Protein AF-A0A256YZD3-F1 (afdb_monomer_lite)

Foldseek 3Di:
DAEDEAELQFQDLQLQCVVVVDPDSVVSVVSSVVSLVVLLCCCVPPVVPYQYEYEYADDVVRADLVRLLVVLVSNVVSPNPHHYDYHQHDCDDPRVVGHTDDPVRVVVSVCSSVVND

pLDDT: mean 96.29, std 4.44, range [62.78, 98.75]

Secondary structure (DSSP, 8-state):
-EEEEE----SSHHHHHHHH----HHHHHHHHHHHHHHHHHHHHHHTTTEEEEEEEEE-TTT--HHHHHHHHHHHHTT-TTSEEEEEE--S-TT-TTSPPPPHHHHHHHHHHHTT--

Structure (mmCIF, N/CA/C/O backbone):
data_AF-A0A256YZD3-F1
#
_entry.id   AF-A0A256YZD3-F1
#
loop_
_atom_site.group_PDB
_atom_site.id
_atom_site.type_symbol
_atom_site.label_atom_id
_atom_site.label_alt_id
_atom_site.label_comp_id
_atom_site.label_asym_id
_atom_site.label_entity_id
_atom_site.label_seq_id
_atom_site.pdbx_PDB_ins_code
_atom_site.Cartn_x
_atom_site.Cartn_y
_atom_site.Cartn_z
_atom_site.occupancy
_atom_site.B_iso_or_equiv
_atom_site.auth_seq_id
_atom_site.auth_comp_id
_atom_site.auth_asym_id
_atom_site.auth_atom_id
_atom_site.pdbx_PDB_model_num
ATOM 1 N N . MET A 1 1 ? -2.513 -6.942 23.745 1.00 74.31 1 MET A N 1
ATOM 2 C CA . MET A 1 1 ? -2.751 -6.136 22.531 1.00 74.31 1 MET A CA 1
ATOM 3 C C . MET A 1 1 ? -2.510 -7.023 21.322 1.00 74.31 1 MET A C 1
ATOM 5 O O . MET A 1 1 ? -1.438 -7.611 21.232 1.00 74.31 1 MET A O 1
ATOM 9 N N . THR A 1 2 ? -3.510 -7.194 20.459 1.00 90.75 2 THR A N 1
ATOM 10 C CA . THR A 1 2 ? -3.397 -8.028 19.249 1.00 90.75 2 THR A CA 1
ATOM 11 C C . THR A 1 2 ? -2.837 -7.187 18.107 1.00 90.75 2 THR A C 1
ATOM 13 O O . THR A 1 2 ? -3.307 -6.074 17.884 1.00 90.75 2 THR A O 1
ATOM 16 N N . ASN A 1 3 ? -1.847 -7.713 17.385 1.00 94.00 3 ASN A N 1
ATOM 17 C CA . ASN A 1 3 ? -1.237 -7.037 16.240 1.00 94.00 3 ASN A CA 1
ATOM 18 C C . ASN A 1 3 ? -1.770 -7.642 14.940 1.00 94.00 3 ASN A C 1
ATOM 20 O O . ASN A 1 3 ? -1.711 -8.861 14.771 1.00 94.00 3 ASN A O 1
ATOM 24 N N . ILE A 1 4 ? -2.247 -6.805 14.021 1.00 95.25 4 ILE A N 1
ATOM 25 C CA . ILE A 1 4 ? -2.774 -7.242 12.722 1.00 95.25 4 ILE A CA 1
ATOM 26 C C . ILE A 1 4 ? -2.052 -6.490 11.603 1.00 95.25 4 ILE A C 1
ATOM 28 O O . ILE A 1 4 ? -1.825 -5.285 11.692 1.00 95.25 4 ILE A O 1
ATOM 32 N N . GLY A 1 5 ? -1.677 -7.215 10.548 1.00 95.38 5 GLY A N 1
ATOM 33 C CA . GLY A 1 5 ? -1.113 -6.652 9.324 1.00 95.38 5 GLY A CA 1
ATOM 34 C C . GLY A 1 5 ? -2.025 -6.928 8.134 1.00 95.38 5 GLY A C 1
ATOM 35 O O . GLY A 1 5 ? -2.394 -8.081 7.912 1.00 95.38 5 GLY A O 1
ATOM 36 N N . ILE A 1 6 ? -2.365 -5.897 7.362 1.00 96.81 6 ILE A N 1
ATOM 37 C CA . ILE A 1 6 ? -3.113 -6.035 6.104 1.00 96.81 6 ILE A CA 1
ATOM 38 C C . ILE A 1 6 ? -2.285 -5.445 4.967 1.00 96.81 6 ILE A C 1
ATOM 40 O O . ILE A 1 6 ? -1.742 -4.356 5.092 1.00 96.81 6 ILE A O 1
ATOM 44 N N . GLU A 1 7 ? -2.214 -6.136 3.832 1.00 96.88 7 GLU A N 1
ATOM 45 C CA . GLU A 1 7 ? -1.523 -5.644 2.637 1.00 96.88 7 GLU A CA 1
ATOM 46 C C . GLU A 1 7 ? -2.491 -5.610 1.439 1.00 96.88 7 GLU A C 1
ATOM 48 O O . GLU A 1 7 ? -2.629 -6.622 0.744 1.00 96.88 7 GLU A O 1
ATOM 53 N N . PRO A 1 8 ? -3.144 -4.461 1.157 1.00 96.94 8 PRO A N 1
ATOM 54 C CA . PRO A 1 8 ? -4.068 -4.290 0.026 1.00 96.94 8 PRO A CA 1
ATOM 55 C C . PRO A 1 8 ? -3.419 -4.420 -1.363 1.00 96.94 8 PRO A C 1
ATOM 57 O O . PRO A 1 8 ? -4.107 -4.400 -2.380 1.00 96.94 8 PRO A O 1
ATOM 60 N N . LYS A 1 9 ? -2.085 -4.549 -1.423 1.00 95.81 9 LYS A N 1
ATOM 61 C CA . LYS A 1 9 ? -1.225 -4.640 -2.621 1.00 95.81 9 LYS A CA 1
ATOM 62 C C . LYS A 1 9 ? -1.120 -3.367 -3.473 1.00 95.81 9 LYS A C 1
ATOM 64 O O . LYS A 1 9 ? -0.076 -3.164 -4.080 1.00 95.81 9 LYS A O 1
ATOM 69 N N . GLY A 1 10 ? -2.144 -2.517 -3.518 1.00 96.19 10 GLY A N 1
ATOM 70 C CA . GLY A 1 10 ? -2.138 -1.257 -4.270 1.00 96.19 10 GLY A CA 1
ATOM 71 C C . GLY A 1 10 ? -3.458 -0.495 -4.138 1.00 96.19 10 GLY A C 1
ATOM 72 O O . GLY A 1 10 ? -4.274 -0.813 -3.272 1.00 96.19 10 GLY A O 1
ATOM 73 N N . VAL A 1 11 ? -3.685 0.495 -5.005 1.00 97.88 11 VAL A N 1
ATOM 74 C CA . VAL A 1 11 ? -4.987 1.194 -5.111 1.00 97.88 11 VAL A CA 1
ATOM 75 C C . VAL A 1 11 ? -5.644 1.026 -6.474 1.00 97.88 11 VAL A C 1
ATOM 77 O O . VAL A 1 11 ? -6.835 1.294 -6.618 1.00 97.88 11 VAL A O 1
ATOM 80 N N . ARG A 1 12 ? -4.895 0.546 -7.469 1.00 98.06 12 ARG A N 1
ATOM 81 C CA . ARG A 1 12 ? -5.412 0.271 -8.806 1.00 98.06 12 ARG A CA 1
ATOM 82 C C . ARG A 1 12 ? -5.661 -1.221 -9.028 1.00 98.06 12 ARG A C 1
ATOM 84 O O . ARG A 1 12 ? -4.789 -2.033 -8.699 1.00 98.06 12 ARG A O 1
ATOM 91 N N . PRO A 1 13 ? -6.774 -1.603 -9.683 1.00 98.12 13 PRO A N 1
ATOM 92 C CA . PRO A 1 13 ? -7.009 -2.989 -10.074 1.00 98.12 13 PRO A CA 1
ATOM 93 C C . PRO A 1 13 ? -5.872 -3.564 -10.921 1.00 98.12 13 PRO A C 1
ATOM 95 O O . PRO A 1 13 ? -5.459 -4.695 -10.694 1.00 98.12 13 PRO A O 1
ATOM 98 N N . GLU A 1 14 ? -5.294 -2.788 -11.846 1.00 98.00 14 GLU A N 1
ATOM 99 C CA . GLU A 1 14 ? -4.211 -3.287 -12.706 1.00 98.00 14 GLU A CA 1
ATOM 100 C C . GLU A 1 14 ? -2.953 -3.646 -11.902 1.00 98.00 14 GLU A C 1
ATOM 102 O O . GLU A 1 14 ? -2.297 -4.651 -12.180 1.00 98.00 14 GLU A O 1
ATOM 107 N N . THR A 1 15 ? -2.629 -2.845 -10.887 1.00 98.06 15 THR A N 1
ATOM 108 C CA . THR A 1 15 ? -1.506 -3.082 -9.973 1.00 98.06 15 THR A CA 1
ATOM 109 C C . THR A 1 15 ? -1.757 -4.328 -9.133 1.00 98.06 15 THR A C 1
ATOM 111 O O . THR A 1 15 ? -0.915 -5.230 -9.088 1.00 98.06 15 THR A O 1
ATOM 114 N N . PHE A 1 16 ? -2.960 -4.445 -8.565 1.00 98.19 16 PHE A N 1
ATOM 115 C CA . PHE A 1 16 ? -3.387 -5.637 -7.835 1.00 98.19 16 PHE A CA 1
ATOM 116 C C . PHE A 1 16 ? -3.276 -6.900 -8.701 1.00 98.19 16 PHE A C 1
ATOM 118 O O . PHE A 1 16 ? -2.689 -7.896 -8.274 1.00 98.19 16 PHE A O 1
ATOM 125 N N . MET A 1 17 ? -3.765 -6.858 -9.944 1.00 97.94 17 MET A N 1
ATOM 126 C CA . MET A 1 17 ? -3.684 -7.966 -10.902 1.00 97.94 17 MET A CA 1
ATOM 127 C C . MET A 1 17 ? -2.234 -8.345 -11.225 1.00 97.94 17 MET A C 1
ATOM 129 O O . MET A 1 17 ? -1.895 -9.528 -11.226 1.00 97.94 17 MET A O 1
ATOM 133 N N . LYS A 1 18 ? -1.348 -7.367 -11.463 1.00 95.69 18 LYS A N 1
ATOM 134 C CA . LYS A 1 18 ? 0.074 -7.623 -11.768 1.00 95.69 18 LYS A CA 1
ATOM 135 C C . LYS A 1 18 ? 0.807 -8.338 -10.631 1.00 95.69 18 LYS A C 1
ATOM 137 O O . LYS A 1 18 ? 1.634 -9.216 -10.906 1.00 95.69 18 LYS A O 1
ATOM 142 N N . ILE A 1 19 ? 0.504 -7.966 -9.386 1.00 95.94 19 ILE A N 1
ATOM 143 C CA . ILE A 1 19 ? 1.131 -8.525 -8.181 1.00 95.94 19 ILE A CA 1
ATOM 144 C C . ILE A 1 19 ? 0.541 -9.901 -7.840 1.00 95.94 19 ILE A C 1
ATOM 146 O O . ILE A 1 19 ? 1.286 -10.829 -7.532 1.00 95.94 19 ILE A O 1
ATOM 150 N N . THR A 1 20 ? -0.784 -10.057 -7.911 1.00 95.56 20 THR A N 1
ATOM 151 C CA . THR A 1 20 ? -1.488 -11.288 -7.496 1.00 95.56 20 THR A CA 1
ATOM 152 C C . THR A 1 20 ? -1.638 -12.331 -8.603 1.00 95.56 20 THR A C 1
ATOM 154 O O . THR A 1 20 ? -1.972 -13.479 -8.323 1.00 95.56 20 THR A O 1
ATOM 157 N N . ALA A 1 21 ? -1.397 -11.943 -9.858 1.00 95.69 21 ALA A N 1
ATOM 158 C CA . ALA A 1 21 ? -1.671 -12.724 -11.063 1.00 95.69 21 ALA A CA 1
ATOM 159 C C . ALA A 1 21 ? -3.155 -13.096 -11.275 1.00 95.69 21 ALA A C 1
ATOM 161 O O . ALA A 1 21 ? -3.456 -13.963 -12.100 1.00 95.69 21 ALA A O 1
ATOM 162 N N . VAL A 1 22 ? -4.091 -12.427 -10.588 1.00 97.81 22 VAL A N 1
ATOM 163 C CA . VAL A 1 22 ? -5.528 -12.531 -10.882 1.00 97.81 22 VAL A CA 1
ATOM 164 C C . VAL A 1 22 ? -5.790 -11.924 -12.262 1.00 97.81 22 VAL A C 1
ATOM 166 O O . VAL A 1 22 ? -5.472 -10.763 -12.505 1.00 97.81 22 VAL A O 1
ATOM 169 N N . ARG A 1 23 ? -6.343 -12.722 -13.183 1.00 97.44 23 ARG A N 1
ATOM 170 C CA . ARG A 1 23 ? -6.583 -12.315 -14.582 1.00 97.44 23 ARG A CA 1
ATOM 171 C C . ARG A 1 23 ? -7.983 -11.761 -14.825 1.00 97.44 23 ARG A C 1
ATOM 173 O O . ARG A 1 23 ? -8.168 -10.974 -15.746 1.00 97.44 23 ARG A O 1
ATOM 180 N N . ASP A 1 24 ? -8.953 -12.168 -14.010 1.00 98.50 24 ASP A N 1
ATOM 181 C CA . ASP A 1 24 ? -10.311 -11.635 -14.069 1.00 98.50 24 ASP A CA 1
ATOM 182 C C . ASP A 1 24 ? -10.345 -10.258 -13.397 1.00 98.50 24 ASP A C 1
ATOM 184 O O . ASP A 1 24 ? -10.088 -10.129 -12.198 1.00 98.50 24 ASP A O 1
ATOM 188 N N . ARG A 1 25 ? -10.659 -9.225 -14.184 1.00 98.25 25 ARG A N 1
ATOM 189 C CA . ARG A 1 25 ? -10.702 -7.845 -13.703 1.00 98.25 25 ARG A CA 1
ATOM 190 C C . ARG A 1 25 ? -11.764 -7.635 -12.623 1.00 98.25 25 ARG A C 1
ATOM 192 O O . ARG A 1 25 ? -11.462 -7.003 -11.617 1.00 98.25 25 ARG A O 1
ATOM 199 N N . LYS A 1 26 ? -12.975 -8.169 -12.803 1.00 98.50 26 LYS A N 1
ATOM 200 C CA . LYS A 1 26 ? -14.071 -7.992 -11.837 1.00 98.50 26 LYS A CA 1
ATOM 201 C C . LYS A 1 26 ? -13.724 -8.658 -10.510 1.00 98.50 26 LYS A C 1
ATOM 203 O O . LYS A 1 26 ? -13.998 -8.116 -9.443 1.00 98.50 26 LYS A O 1
ATOM 208 N N . LEU A 1 27 ? -13.079 -9.823 -10.571 1.00 98.69 27 LEU A N 1
ATOM 209 C CA . LEU A 1 27 ? -12.594 -10.514 -9.382 1.00 98.69 27 LEU A CA 1
ATOM 210 C C . LEU A 1 27 ? -11.485 -9.722 -8.678 1.00 98.69 27 LEU A C 1
ATOM 212 O O . LEU A 1 27 ? -11.502 -9.609 -7.454 1.00 98.69 27 LEU A O 1
ATOM 216 N N . ALA A 1 28 ? -10.545 -9.155 -9.439 1.00 98.62 28 ALA A N 1
ATOM 217 C CA . ALA A 1 28 ? -9.479 -8.321 -8.894 1.00 98.62 28 ALA A CA 1
ATOM 218 C C . ALA A 1 28 ? -10.016 -7.045 -8.233 1.00 98.62 28 ALA A C 1
ATOM 220 O O . ALA A 1 28 ? -9.580 -6.713 -7.136 1.00 98.62 28 ALA A O 1
ATOM 221 N N . GLU A 1 29 ? -10.984 -6.369 -8.859 1.00 98.69 29 GLU A N 1
ATOM 222 C CA . GLU A 1 29 ? -11.679 -5.209 -8.290 1.00 98.69 29 GLU A CA 1
ATOM 223 C C . GLU A 1 29 ? -12.352 -5.579 -6.966 1.00 98.69 29 GLU A C 1
ATOM 225 O O . GLU A 1 29 ? -12.092 -4.936 -5.951 1.00 98.69 29 GLU A O 1
ATOM 230 N N . ARG A 1 30 ? -13.107 -6.687 -6.938 1.00 98.75 30 ARG A N 1
ATOM 231 C CA . ARG A 1 30 ? -13.763 -7.173 -5.716 1.00 98.75 30 ARG A CA 1
ATOM 232 C C . ARG A 1 30 ? -12.766 -7.484 -4.601 1.00 98.75 30 ARG A C 1
ATOM 234 O O . ARG A 1 30 ? -13.014 -7.152 -3.445 1.00 98.75 30 ARG A O 1
ATOM 241 N N . TYR A 1 31 ? -11.654 -8.150 -4.913 1.00 98.62 31 TYR A N 1
ATOM 242 C CA . TYR A 1 31 ? -10.633 -8.500 -3.918 1.00 98.62 31 TYR A CA 1
ATOM 243 C C . TYR A 1 31 ? -9.873 -7.283 -3.400 1.00 98.62 31 TYR A C 1
ATOM 245 O O . TYR A 1 31 ? -9.649 -7.181 -2.193 1.00 98.62 31 TYR A O 1
ATOM 253 N N . LEU A 1 32 ? -9.522 -6.350 -4.284 1.00 98.56 32 LEU A N 1
ATOM 254 C CA . LEU A 1 32 ? -8.899 -5.092 -3.901 1.00 98.56 32 LEU A CA 1
ATOM 255 C C . LEU A 1 32 ? -9.829 -4.286 -2.988 1.00 98.56 32 LEU A C 1
ATOM 257 O O . LEU A 1 32 ? -9.416 -3.877 -1.904 1.00 98.56 32 LEU A O 1
ATOM 261 N N . GLU A 1 33 ? -11.093 -4.119 -3.375 1.00 98.56 33 GLU A N 1
ATOM 262 C CA . GLU A 1 33 ? -12.101 -3.430 -2.567 1.00 98.56 33 GLU A CA 1
ATOM 263 C C . GLU A 1 33 ? -12.281 -4.105 -1.202 1.00 98.56 33 GLU A C 1
ATOM 265 O O . GLU A 1 33 ? -12.201 -3.444 -0.169 1.00 98.56 33 GLU A O 1
ATOM 270 N N . THR A 1 34 ? -12.417 -5.434 -1.178 1.00 98.44 34 THR A N 1
ATOM 271 C CA . THR A 1 34 ? -12.543 -6.205 0.069 1.00 98.44 34 THR A CA 1
ATOM 272 C C . THR A 1 34 ? -11.337 -5.995 0.986 1.00 98.44 34 THR A C 1
ATOM 274 O O . THR A 1 34 ? -11.506 -5.847 2.194 1.00 98.44 34 THR A O 1
ATOM 277 N N . SER A 1 35 ? -10.120 -5.946 0.435 1.00 98.12 35 SER A N 1
ATOM 278 C CA . SER A 1 35 ? -8.908 -5.728 1.233 1.00 98.12 35 SER A CA 1
ATOM 279 C C . SER A 1 35 ? -8.873 -4.344 1.892 1.00 98.12 35 SER A C 1
ATOM 281 O O . SER A 1 35 ? -8.496 -4.236 3.057 1.00 98.12 35 SER A O 1
ATOM 283 N N . TRP A 1 36 ? -9.338 -3.302 1.198 1.00 98.62 36 TRP A N 1
ATOM 284 C CA . TRP A 1 36 ? -9.461 -1.956 1.764 1.00 98.62 36 TRP A CA 1
ATOM 285 C C . TRP A 1 36 ? -10.618 -1.846 2.759 1.00 98.62 36 TRP A C 1
ATOM 287 O O . TRP A 1 36 ? -10.464 -1.227 3.810 1.00 98.62 36 TRP A O 1
ATOM 297 N N . ASN A 1 37 ? -11.743 -2.506 2.481 1.00 98.50 37 ASN A N 1
ATOM 298 C CA . ASN A 1 37 ? -12.870 -2.582 3.408 1.00 98.50 37 ASN A CA 1
ATOM 299 C C . ASN A 1 37 ? -12.482 -3.297 4.707 1.00 98.50 37 ASN A C 1
ATOM 301 O O . ASN A 1 37 ? -12.945 -2.901 5.769 1.00 98.50 37 ASN A O 1
ATOM 305 N N . ALA A 1 38 ? -11.590 -4.292 4.655 1.00 98.25 38 ALA A N 1
ATOM 306 C CA . ALA A 1 38 ? -11.058 -4.939 5.852 1.00 98.25 38 ALA A CA 1
ATOM 307 C C . ALA A 1 38 ? -10.222 -3.978 6.716 1.00 98.25 38 ALA A C 1
ATOM 309 O O . ALA A 1 38 ? -10.375 -3.985 7.935 1.00 98.25 38 ALA A O 1
ATOM 310 N N . VAL A 1 39 ? -9.386 -3.123 6.104 1.00 98.38 39 VAL A N 1
ATOM 311 C CA . VAL A 1 39 ? -8.655 -2.063 6.830 1.00 98.38 39 VAL A CA 1
ATOM 312 C C . VAL A 1 39 ? -9.646 -1.144 7.536 1.00 98.38 39 VAL A C 1
ATOM 314 O O . VAL A 1 39 ? -9.570 -0.988 8.752 1.00 98.38 39 VAL A O 1
ATOM 317 N N . LYS A 1 40 ? -10.617 -0.600 6.790 1.00 98.44 40 LYS A N 1
ATOM 318 C CA . LYS A 1 40 ? -11.625 0.310 7.342 1.00 98.44 40 LYS A CA 1
ATOM 319 C C . LYS A 1 40 ? -12.433 -0.341 8.466 1.00 98.44 40 LYS A C 1
ATOM 321 O O . LYS A 1 40 ? -12.593 0.245 9.527 1.00 98.44 40 LYS A O 1
ATOM 326 N N . TYR A 1 41 ? -12.894 -1.572 8.262 1.00 98.25 41 TYR A N 1
ATOM 327 C CA . TYR A 1 41 ? -13.679 -2.302 9.251 1.00 98.25 41 TYR A CA 1
ATOM 328 C C . TYR A 1 41 ? -12.917 -2.494 10.566 1.00 98.25 41 TYR A C 1
ATOM 330 O O . TYR A 1 41 ? -13.488 -2.312 11.641 1.00 98.25 41 TYR A O 1
ATOM 338 N N . LEU A 1 42 ? -11.628 -2.839 10.492 1.00 97.38 42 LEU A N 1
ATOM 339 C CA . LEU A 1 42 ? -10.797 -2.992 11.681 1.00 97.38 42 LEU A CA 1
ATOM 340 C C . LEU A 1 42 ? -10.586 -1.671 12.421 1.00 97.38 42 LEU A C 1
ATOM 342 O O . LEU A 1 42 ? -10.686 -1.662 13.645 1.00 97.38 42 LEU A O 1
ATOM 346 N N . VAL A 1 43 ? -10.337 -0.579 11.698 1.00 97.44 43 VAL A N 1
ATOM 347 C CA . VAL A 1 43 ? -10.228 0.764 12.286 1.00 97.44 43 VAL A CA 1
ATOM 348 C C . VAL A 1 43 ? -11.535 1.141 12.985 1.00 97.44 43 VAL A C 1
ATOM 350 O O . VAL A 1 43 ? -11.537 1.352 14.195 1.00 97.44 43 VAL A O 1
ATOM 353 N N . ASP A 1 44 ? -12.656 1.102 12.259 1.00 97.88 44 ASP A N 1
ATOM 354 C CA . ASP A 1 44 ? -13.968 1.543 12.748 1.00 97.88 44 ASP A CA 1
ATOM 355 C C . ASP A 1 44 ? -14.451 0.765 13.988 1.00 97.88 44 ASP A C 1
ATOM 357 O O . ASP A 1 44 ? -15.133 1.320 14.845 1.00 97.88 44 ASP A O 1
ATOM 361 N N . ASN A 1 45 ? -14.159 -0.540 14.068 1.00 97.81 45 ASN A N 1
ATOM 362 C CA . ASN A 1 45 ? -14.771 -1.430 15.067 1.00 97.81 45 ASN A CA 1
ATOM 363 C C . ASN A 1 45 ? -13.797 -1.897 16.157 1.00 97.81 45 ASN A C 1
ATOM 365 O O . ASN A 1 45 ? -14.226 -2.365 17.218 1.00 97.81 45 ASN A O 1
ATOM 369 N N . TYR A 1 46 ? -12.490 -1.824 15.896 1.00 96.25 46 TYR A N 1
ATOM 370 C CA . TYR A 1 46 ? -11.468 -2.416 16.757 1.00 96.25 46 TYR A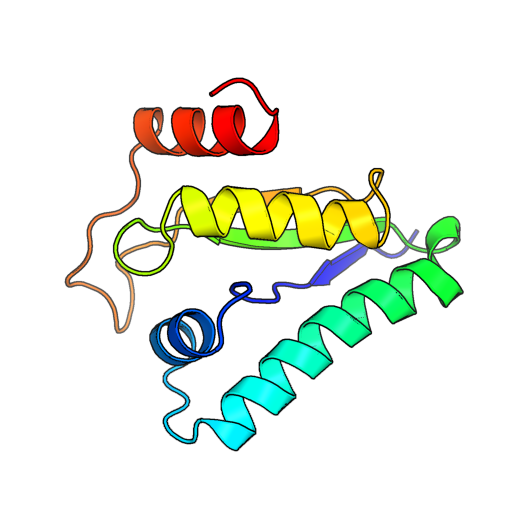 CA 1
ATOM 371 C C . TYR A 1 46 ? -10.236 -1.531 16.971 1.00 96.25 46 TYR A C 1
ATOM 373 O O . TYR A 1 46 ? -9.343 -1.991 17.679 1.00 96.25 46 TYR A O 1
ATOM 381 N N . GLY A 1 47 ? -10.173 -0.301 16.442 1.00 92.88 47 GLY A N 1
ATOM 382 C CA . GLY A 1 47 ? -8.983 0.564 16.503 1.00 92.88 47 GLY A CA 1
ATOM 383 C C . GLY A 1 47 ? -8.368 0.718 17.902 1.00 92.88 47 GLY A C 1
ATOM 384 O O . GLY A 1 47 ? -7.159 0.616 18.056 1.00 92.88 47 GLY A O 1
ATOM 385 N N . GLU A 1 48 ? -9.189 0.826 18.951 1.00 93.06 48 GLU A N 1
ATOM 386 C CA . GLU A 1 48 ? -8.711 0.927 20.345 1.00 93.06 48 GLU A CA 1
ATOM 387 C C . GLU A 1 48 ? -8.226 -0.407 20.948 1.00 93.06 48 GLU A C 1
ATOM 389 O O . GLU A 1 48 ? -7.585 -0.446 21.998 1.00 93.06 48 GLU A O 1
ATOM 394 N N . LYS A 1 49 ? -8.569 -1.535 20.317 1.00 94.94 49 LYS A N 1
ATOM 395 C CA . LYS A 1 49 ? -8.330 -2.897 20.826 1.00 94.94 49 LYS A CA 1
ATOM 396 C C . LYS A 1 49 ? -7.171 -3.597 20.121 1.00 94.94 49 LYS A C 1
ATOM 398 O O . LYS A 1 49 ? -6.657 -4.600 20.634 1.00 94.94 49 LYS A O 1
ATOM 403 N N . ILE A 1 50 ? -6.777 -3.108 18.948 1.00 94.69 50 ILE A N 1
ATOM 404 C CA . ILE A 1 50 ? -5.735 -3.709 18.119 1.00 94.69 50 ILE A CA 1
ATOM 405 C C . ILE A 1 50 ? -4.688 -2.680 17.725 1.00 94.69 50 ILE A C 1
ATOM 407 O O . ILE A 1 50 ? -4.955 -1.492 17.627 1.00 94.69 50 ILE A O 1
ATOM 411 N N . PHE A 1 51 ? -3.501 -3.175 17.411 1.00 94.56 51 PHE A N 1
ATOM 412 C CA . PHE A 1 51 ? -2.502 -2.401 16.697 1.00 94.56 51 PHE A CA 1
ATOM 413 C C . PHE A 1 51 ? -2.487 -2.853 15.233 1.00 94.56 51 PHE A C 1
ATOM 415 O O . PHE A 1 51 ? -2.112 -3.992 14.928 1.00 94.56 51 PHE A O 1
ATOM 422 N N . LEU A 1 52 ? -2.948 -1.979 14.336 1.00 96.38 52 LEU A N 1
ATOM 423 C CA . LEU A 1 52 ? -3.066 -2.248 12.904 1.00 96.38 52 LEU A CA 1
ATOM 424 C C . LEU A 1 52 ? -1.888 -1.643 12.136 1.00 96.38 52 LEU A C 1
ATOM 426 O O . LEU A 1 52 ? -1.563 -0.469 12.296 1.00 96.38 52 LEU A O 1
ATOM 430 N N . ARG A 1 53 ? -1.284 -2.440 11.248 1.00 96.69 53 ARG A N 1
ATOM 431 C CA . ARG A 1 53 ? -0.331 -1.960 10.240 1.00 96.69 53 ARG A CA 1
ATOM 432 C C . ARG A 1 53 ? -0.809 -2.284 8.839 1.00 96.69 53 ARG A C 1
ATOM 434 O O . ARG A 1 53 ? -1.258 -3.402 8.577 1.00 96.69 53 ARG A O 1
ATOM 441 N N . VAL A 1 54 ? -0.635 -1.336 7.929 1.00 98.44 54 VAL A N 1
ATOM 442 C CA . VAL A 1 54 ? -0.919 -1.529 6.507 1.00 98.44 54 VAL A CA 1
ATOM 443 C C . VAL A 1 54 ? 0.387 -1.651 5.731 1.00 98.44 54 VAL A C 1
ATOM 445 O O . VAL A 1 54 ? 1.308 -0.863 5.921 1.00 98.44 54 VAL A O 1
ATOM 448 N N . GLY A 1 55 ? 0.485 -2.668 4.880 1.00 98.06 55 GLY A N 1
ATOM 449 C CA . GLY A 1 55 ? 1.632 -2.922 4.014 1.00 98.06 55 GLY A CA 1
ATOM 450 C C . GLY A 1 55 ? 1.439 -2.359 2.605 1.00 98.06 55 GLY A C 1
ATOM 451 O O . GLY A 1 55 ? 0.366 -2.511 2.016 1.00 98.06 55 GLY A O 1
ATOM 452 N N . LEU A 1 56 ? 2.502 -1.782 2.040 1.00 98.19 56 LEU A N 1
ATOM 453 C CA . LEU A 1 56 ? 2.602 -1.404 0.627 1.00 98.19 56 LEU A CA 1
ATOM 454 C C . LEU A 1 56 ? 3.807 -2.111 -0.024 1.00 98.19 56 LEU A C 1
ATOM 456 O O . LEU A 1 56 ? 4.945 -1.730 0.256 1.00 98.19 56 LEU A O 1
ATOM 460 N N . PRO A 1 57 ? 3.595 -3.115 -0.898 1.00 97.31 57 PRO A N 1
ATOM 461 C CA . PRO A 1 57 ? 4.674 -3.824 -1.585 1.00 97.31 57 PRO A CA 1
ATOM 462 C C . PRO A 1 57 ? 5.199 -3.013 -2.779 1.00 97.31 57 PRO A C 1
ATOM 464 O O . PRO A 1 57 ? 4.782 -3.207 -3.922 1.00 97.31 57 PRO A O 1
ATOM 467 N N . TYR A 1 58 ? 6.119 -2.088 -2.529 1.00 98.25 58 TYR A N 1
ATOM 468 C CA . TYR A 1 58 ? 6.647 -1.202 -3.558 1.00 98.25 58 TYR A CA 1
ATOM 469 C C . TYR A 1 58 ? 7.722 -1.876 -4.420 1.00 98.25 58 TYR A C 1
ATOM 471 O O . TYR A 1 58 ? 8.711 -2.416 -3.925 1.00 98.25 58 TYR A O 1
ATOM 479 N N . ASN A 1 59 ? 7.554 -1.759 -5.735 1.00 97.75 59 ASN A N 1
ATOM 480 C CA . ASN A 1 59 ? 8.605 -1.877 -6.739 1.00 97.75 59 ASN A CA 1
ATOM 481 C C . ASN A 1 59 ? 8.169 -1.081 -7.971 1.00 97.75 59 ASN A C 1
ATOM 483 O O . ASN A 1 59 ? 7.011 -1.196 -8.381 1.00 97.75 59 ASN A O 1
ATOM 487 N N . LYS A 1 60 ? 9.084 -0.317 -8.581 1.00 97.00 60 LYS A N 1
ATOM 488 C CA . LYS A 1 60 ? 8.811 0.537 -9.752 1.00 97.00 60 LYS A CA 1
ATOM 489 C C . LYS A 1 60 ? 8.161 -0.193 -10.935 1.00 97.00 60 LYS A C 1
ATOM 491 O O . LYS A 1 60 ? 7.484 0.437 -11.740 1.00 97.00 60 LYS A O 1
ATOM 496 N N . VAL A 1 61 ? 8.345 -1.513 -11.052 1.00 96.31 61 VAL A N 1
ATOM 497 C CA . VAL A 1 61 ? 7.712 -2.337 -12.101 1.00 96.31 61 VAL A CA 1
ATOM 498 C C . VAL A 1 61 ? 6.196 -2.473 -11.895 1.00 96.31 61 VAL A C 1
ATOM 500 O O . VAL A 1 61 ? 5.441 -2.623 -12.861 1.00 96.31 61 VAL A O 1
ATOM 503 N N . PHE A 1 62 ? 5.732 -2.416 -10.645 1.00 96.31 62 PHE A N 1
ATOM 504 C CA . PHE A 1 62 ? 4.323 -2.587 -10.292 1.00 96.31 62 PHE A CA 1
ATOM 505 C C . PHE A 1 62 ? 3.636 -1.273 -9.932 1.00 96.31 62 PHE A C 1
ATOM 507 O O . PHE A 1 62 ? 2.512 -1.060 -10.377 1.00 96.31 62 PHE A O 1
ATOM 514 N N . ILE A 1 63 ? 4.297 -0.417 -9.147 1.00 98.12 63 ILE A N 1
ATOM 515 C CA . ILE A 1 63 ? 3.687 0.740 -8.481 1.00 98.12 63 ILE A CA 1
ATOM 516 C C . ILE A 1 63 ? 4.464 2.006 -8.845 1.00 98.12 63 ILE A C 1
ATOM 518 O O . ILE A 1 63 ? 5.673 2.087 -8.628 1.00 98.12 63 ILE A O 1
ATOM 522 N N . THR A 1 64 ? 3.769 3.003 -9.394 1.00 97.75 64 T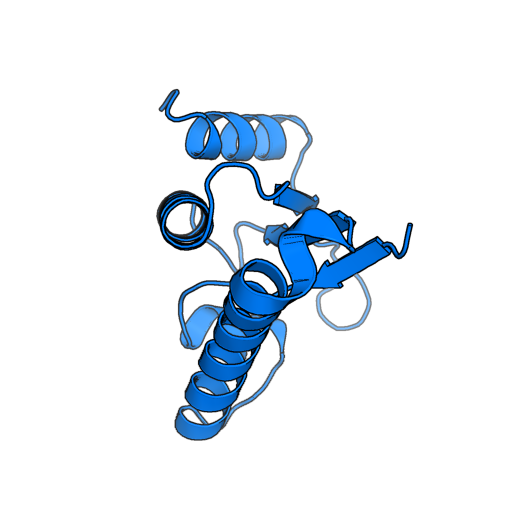HR A N 1
ATOM 523 C CA . THR A 1 64 ? 4.351 4.324 -9.674 1.00 97.75 64 THR A CA 1
ATOM 524 C C . THR A 1 64 ? 4.399 5.171 -8.403 1.00 97.75 64 THR A C 1
ATOM 526 O O . THR A 1 64 ? 3.632 4.942 -7.472 1.00 97.75 64 THR A O 1
ATOM 529 N N . LEU A 1 65 ? 5.249 6.202 -8.366 1.00 97.94 65 LEU A N 1
ATOM 530 C CA . LEU A 1 65 ? 5.253 7.153 -7.244 1.00 97.94 65 LEU A CA 1
ATOM 531 C C . LEU A 1 65 ? 3.919 7.913 -7.105 1.00 97.94 65 LEU A C 1
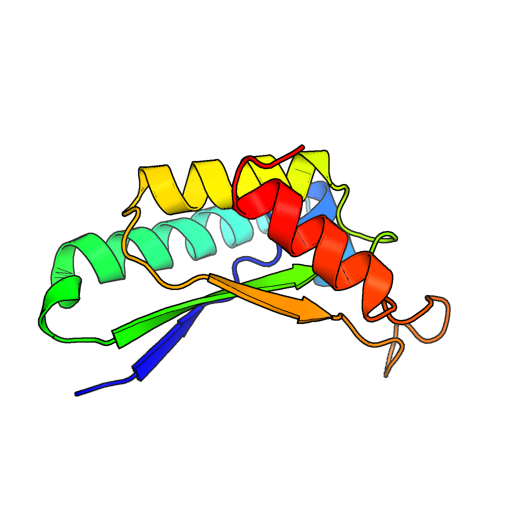ATOM 533 O O . LEU A 1 65 ? 3.516 8.236 -5.996 1.00 97.94 65 LEU A O 1
ATOM 537 N N . GLU A 1 66 ? 3.198 8.137 -8.206 1.00 97.75 66 GLU A N 1
ATOM 538 C CA . GLU A 1 66 ? 1.830 8.670 -8.165 1.00 97.75 66 GLU A CA 1
ATOM 539 C C . GLU A 1 66 ? 0.873 7.706 -7.444 1.00 97.75 66 GLU A C 1
ATOM 541 O O . GLU A 1 66 ? 0.076 8.122 -6.607 1.00 97.75 66 GLU A O 1
ATOM 546 N N . GLU A 1 67 ? 0.963 6.402 -7.725 1.00 98.38 67 GLU A N 1
ATOM 547 C CA . GLU A 1 67 ? 0.147 5.409 -7.025 1.00 98.38 67 GLU A CA 1
ATOM 548 C C . GLU A 1 67 ? 0.549 5.274 -5.548 1.00 98.38 67 GLU A C 1
ATOM 550 O O . GLU A 1 67 ? -0.322 5.072 -4.707 1.00 98.38 67 GLU A O 1
ATOM 555 N N . VAL A 1 68 ? 1.833 5.452 -5.212 1.00 98.44 68 VAL A N 1
ATOM 556 C CA . VAL A 1 68 ? 2.300 5.552 -3.817 1.00 98.44 68 VAL A CA 1
ATOM 557 C C . VAL A 1 68 ? 1.605 6.707 -3.091 1.00 98.44 68 VAL A C 1
ATOM 559 O O . VAL A 1 68 ? 1.082 6.490 -2.000 1.00 98.44 68 VAL A O 1
ATOM 562 N N . ALA A 1 69 ? 1.562 7.906 -3.686 1.00 98.19 69 ALA A N 1
ATOM 563 C CA . ALA A 1 69 ? 0.883 9.059 -3.089 1.00 98.19 69 ALA A CA 1
ATOM 564 C C . ALA A 1 69 ? -0.605 8.761 -2.846 1.00 98.19 69 ALA A C 1
ATOM 566 O O . ALA A 1 69 ? -1.084 8.877 -1.721 1.00 98.19 69 ALA A O 1
ATOM 567 N N . ARG A 1 70 ? -1.303 8.234 -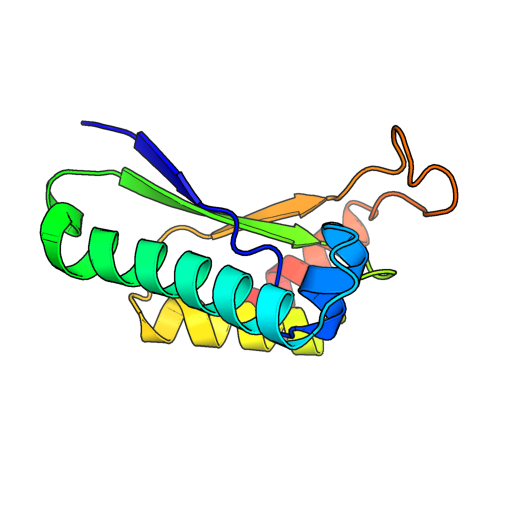3.863 1.00 98.31 70 ARG A N 1
ATOM 568 C CA . ARG A 1 70 ? -2.718 7.837 -3.752 1.00 98.31 70 ARG A CA 1
ATOM 569 C C . ARG A 1 70 ? -2.962 6.748 -2.712 1.00 98.31 70 ARG A C 1
ATOM 571 O O . ARG A 1 70 ? -4.025 6.712 -2.099 1.00 98.31 70 ARG A O 1
ATOM 578 N N . PHE A 1 71 ? -2.010 5.836 -2.521 1.00 98.56 71 PHE A N 1
ATOM 579 C CA . PHE A 1 71 ? -2.084 4.834 -1.461 1.00 98.56 71 PHE A CA 1
ATOM 580 C C . PHE A 1 71 ? -2.058 5.498 -0.084 1.00 98.56 71 PHE A C 1
ATOM 582 O O . PHE A 1 71 ? -2.897 5.175 0.757 1.00 98.56 71 PHE A O 1
ATOM 589 N N . GLY A 1 72 ? -1.126 6.434 0.126 1.00 98.00 72 GLY A N 1
ATOM 590 C CA . GLY A 1 72 ? -1.037 7.232 1.349 1.00 98.00 72 GLY A CA 1
ATOM 591 C C . GLY A 1 72 ? -2.310 8.036 1.606 1.00 98.00 72 GLY A C 1
ATOM 592 O O . GLY A 1 72 ? -2.894 7.914 2.676 1.00 98.00 72 GLY A O 1
ATOM 593 N N . GLU A 1 73 ? -2.796 8.770 0.603 1.00 98.06 73 GLU A N 1
ATOM 594 C CA . GLU A 1 73 ? -4.048 9.540 0.673 1.00 98.06 73 GLU A CA 1
ATOM 595 C C . GLU A 1 73 ? -5.250 8.652 1.017 1.00 98.06 73 GLU A C 1
ATOM 597 O O . GLU A 1 73 ? -6.042 8.979 1.900 1.00 98.06 73 GLU A O 1
ATOM 602 N N . LYS A 1 74 ? -5.377 7.492 0.359 1.00 98.44 74 LYS A N 1
ATOM 603 C CA . LYS A 1 74 ? -6.464 6.548 0.632 1.00 98.44 74 LYS A CA 1
ATOM 604 C C . LYS A 1 74 ? -6.397 6.014 2.061 1.00 98.44 74 LYS A C 1
ATOM 606 O O . LYS A 1 74 ? -7.436 5.936 2.710 1.00 98.44 74 LYS A O 1
ATOM 611 N N . LEU A 1 75 ? -5.213 5.656 2.557 1.00 98.38 75 LEU A N 1
ATOM 612 C CA . LEU A 1 75 ? -5.056 5.193 3.935 1.00 98.38 75 LEU A CA 1
ATOM 613 C C . LEU A 1 75 ? 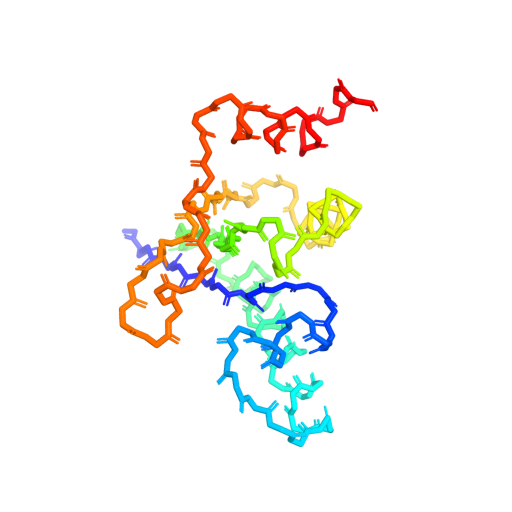-5.364 6.305 4.946 1.00 98.38 75 LEU A C 1
ATOM 615 O O . LEU A 1 75 ? -6.158 6.081 5.852 1.00 98.38 75 LEU A O 1
ATOM 619 N N . ALA A 1 76 ? -4.819 7.505 4.742 1.00 97.81 76 ALA A N 1
ATOM 620 C CA . ALA A 1 76 ? -5.074 8.659 5.600 1.00 97.81 76 ALA A CA 1
ATOM 621 C C . ALA A 1 76 ? -6.557 9.068 5.614 1.00 97.81 76 ALA A C 1
ATOM 623 O O . ALA A 1 76 ? -7.044 9.569 6.621 1.00 97.81 76 ALA A O 1
ATOM 624 N N . SER A 1 77 ? -7.296 8.817 4.523 1.00 98.19 77 SER A N 1
ATOM 625 C CA . SER A 1 77 ? -8.750 9.029 4.475 1.00 98.19 77 SER A CA 1
ATOM 626 C C . SER A 1 77 ? -9.556 8.038 5.327 1.00 98.19 77 SER A C 1
ATOM 628 O O . SER A 1 77 ? -10.715 8.310 5.631 1.00 98.19 77 SER A O 1
ATOM 630 N N . ILE A 1 78 ? -8.968 6.889 5.688 1.00 98.06 78 ILE A N 1
ATOM 631 C CA . ILE A 1 78 ? -9.547 5.947 6.654 1.00 98.06 78 ILE A CA 1
ATOM 632 C C . ILE A 1 78 ? -9.203 6.413 8.067 1.00 98.06 78 ILE A C 1
ATOM 634 O O . ILE A 1 78 ? -10.108 6.621 8.866 1.00 98.06 78 ILE A O 1
ATOM 638 N N . ASP A 1 79 ? -7.910 6.563 8.350 1.00 97.44 79 ASP A N 1
ATOM 639 C CA . ASP A 1 79 ? -7.385 7.070 9.616 1.00 97.44 79 ASP A CA 1
ATOM 640 C C . ASP A 1 79 ? -5.899 7.448 9.422 1.00 97.44 79 ASP A C 1
ATOM 642 O O . ASP A 1 79 ? -5.100 6.585 9.030 1.00 97.44 79 ASP A O 1
ATOM 646 N N . PRO A 1 80 ? -5.508 8.720 9.645 1.00 96.38 80 PRO A N 1
ATOM 647 C CA . PRO A 1 80 ? -4.129 9.176 9.476 1.00 96.38 80 PRO A CA 1
ATOM 648 C C . PRO A 1 80 ? -3.144 8.578 10.491 1.00 96.38 80 PRO A C 1
ATOM 650 O O . PRO A 1 80 ? -1.941 8.597 10.228 1.00 96.38 80 PRO A O 1
ATOM 653 N N . ASP A 1 81 ? -3.621 8.020 11.607 1.00 95.19 81 ASP A N 1
ATOM 654 C CA . ASP A 1 81 ? -2.776 7.437 12.652 1.00 95.19 81 ASP A CA 1
ATOM 655 C C . ASP A 1 81 ? -2.426 5.961 12.378 1.00 95.19 81 ASP A C 1
ATOM 657 O O . ASP A 1 81 ? -1.576 5.369 13.057 1.00 95.19 81 ASP A O 1
ATOM 661 N N . VAL A 1 82 ? -3.020 5.343 11.346 1.00 96.56 82 VAL A N 1
ATOM 662 C CA . VAL A 1 82 ? -2.692 3.965 10.956 1.00 96.56 82 VAL A CA 1
ATOM 663 C C . VAL A 1 82 ? -1.281 3.892 10.377 1.00 96.56 82 VAL A C 1
ATOM 665 O O . VAL A 1 82 ? -0.954 4.493 9.353 1.00 96.56 82 VAL A O 1
ATOM 668 N N . GLN A 1 83 ? -0.436 3.059 10.988 1.00 94.81 83 GLN A N 1
ATOM 669 C CA . GLN A 1 83 ? 0.947 2.913 10.553 1.00 94.81 83 GLN A CA 1
ATOM 670 C C . GLN A 1 83 ? 1.050 2.212 9.187 1.00 94.81 83 GLN A C 1
ATOM 672 O O . GLN A 1 83 ? 0.662 1.050 9.019 1.00 94.81 83 GLN A O 1
ATOM 677 N N . LEU A 1 84 ? 1.683 2.898 8.234 1.00 97.75 84 LEU A N 1
ATOM 678 C CA . LEU A 1 84 ? 2.069 2.363 6.930 1.00 97.75 84 LEU A CA 1
ATOM 679 C C . LEU A 1 84 ? 3.495 1.796 6.964 1.00 97.75 84 LEU A C 1
ATOM 681 O O . LEU A 1 84 ? 4.444 2.467 7.365 1.00 97.75 84 LEU A O 1
ATOM 685 N N . CYS A 1 85 ? 3.661 0.566 6.484 1.00 97.38 85 CYS A N 1
ATOM 686 C CA . CYS A 1 85 ? 4.954 -0.064 6.246 1.00 97.38 85 CYS A CA 1
ATOM 687 C C . CYS A 1 85 ? 5.142 -0.305 4.746 1.00 97.38 85 CYS A C 1
ATOM 689 O O . CYS A 1 85 ? 4.417 -1.087 4.129 1.00 97.38 85 CYS A O 1
ATOM 691 N N . VAL A 1 86 ? 6.130 0.360 4.150 1.00 97.62 86 VAL A N 1
ATOM 692 C CA . VAL A 1 86 ? 6.501 0.114 2.754 1.00 97.62 86 VAL A CA 1
ATOM 693 C C . VAL A 1 86 ? 7.522 -1.016 2.706 1.00 97.62 86 VAL A C 1
ATOM 695 O O . VAL A 1 86 ? 8.578 -0.932 3.331 1.00 97.62 86 VAL A O 1
ATOM 698 N N . LEU A 1 87 ? 7.207 -2.059 1.945 1.00 96.75 87 LEU A N 1
ATOM 699 C CA . LEU A 1 87 ? 8.046 -3.234 1.747 1.00 96.75 87 LEU A CA 1
ATOM 700 C C . LEU A 1 87 ? 8.690 -3.159 0.363 1.00 96.75 87 LEU A C 1
ATOM 702 O O . LEU A 1 87 ? 8.003 -2.963 -0.637 1.00 96.75 87 LEU A O 1
ATOM 706 N N . ASP A 1 88 ? 10.005 -3.319 0.293 1.00 95.38 88 ASP A N 1
ATOM 707 C CA . ASP A 1 88 ? 10.770 -3.310 -0.948 1.00 95.38 88 ASP A CA 1
ATOM 708 C C . ASP A 1 88 ? 10.637 -4.655 -1.670 1.00 95.38 88 ASP A C 1
ATOM 710 O O . ASP A 1 88 ? 11.380 -5.592 -1.409 1.00 95.38 88 ASP A O 1
ATOM 714 N N . TYR A 1 89 ? 9.669 -4.781 -2.579 1.00 96.19 89 TYR A N 1
ATOM 715 C CA . TYR A 1 89 ? 9.308 -6.067 -3.179 1.00 96.19 89 TYR A CA 1
ATOM 716 C C . TYR A 1 89 ? 10.493 -6.713 -3.920 1.00 96.19 89 TYR A C 1
ATOM 718 O O . TYR A 1 89 ? 11.077 -6.137 -4.846 1.00 96.19 89 TYR A O 1
ATOM 726 N N . PHE A 1 90 ? 10.823 -7.939 -3.505 1.00 94.62 90 PHE A N 1
ATOM 727 C CA . PHE A 1 90 ? 12.038 -8.651 -3.894 1.00 94.62 90 PHE A CA 1
ATOM 728 C C . PHE A 1 90 ? 11.881 -9.387 -5.232 1.00 94.62 90 PHE A C 1
ATOM 730 O O . PHE A 1 90 ? 10.809 -9.924 -5.520 1.00 94.62 90 PHE A O 1
ATOM 737 N N . PRO A 1 91 ? 12.974 -9.533 -6.002 1.00 94.12 91 PRO A N 1
ATOM 738 C CA . PRO A 1 91 ? 12.986 -10.322 -7.224 1.00 94.12 91 PRO A CA 1
ATOM 739 C C . PRO A 1 91 ? 13.137 -11.825 -6.945 1.00 94.12 91 PRO A C 1
ATOM 741 O O . PRO A 1 91 ? 14.122 -12.465 -7.313 1.00 94.12 91 PRO A O 1
ATOM 744 N N . THR A 1 92 ? 12.176 -12.405 -6.227 1.00 93.62 92 THR A N 1
ATOM 745 C CA . THR A 1 92 ? 12.191 -13.816 -5.813 1.00 93.62 92 THR A CA 1
ATOM 746 C C . THR A 1 92 ? 11.068 -14.616 -6.480 1.00 93.62 92 THR A C 1
ATOM 748 O O . THR A 1 92 ? 10.172 -14.081 -7.137 1.00 93.62 92 THR A O 1
ATOM 751 N N . PHE A 1 93 ? 11.127 -15.946 -6.345 1.00 91.06 93 PHE A N 1
ATOM 752 C CA . PHE A 1 93 ? 10.126 -16.885 -6.868 1.00 91.06 93 PHE A CA 1
ATOM 753 C C . PHE A 1 93 ? 9.799 -16.675 -8.357 1.00 91.06 93 PHE A C 1
ATOM 755 O O . PHE A 1 93 ? 10.613 -17.035 -9.205 1.00 91.06 93 PHE A O 1
ATOM 762 N N . ARG A 1 94 ? 8.610 -16.130 -8.661 1.00 89.62 94 ARG A N 1
ATOM 763 C CA . ARG A 1 94 ? 8.049 -15.952 -10.012 1.00 89.62 94 ARG A CA 1
ATOM 764 C C . ARG A 1 94 ? 8.399 -14.606 -10.660 1.00 89.62 94 ARG A C 1
ATOM 766 O O . ARG A 1 94 ? 8.004 -14.385 -11.798 1.00 89.62 94 ARG A O 1
ATOM 773 N N . ARG A 1 95 ? 9.092 -13.710 -9.951 1.00 90.69 95 ARG A N 1
ATOM 774 C CA . ARG A 1 95 ? 9.440 -12.356 -10.414 1.00 90.69 95 ARG A CA 1
ATOM 775 C C . ARG A 1 95 ? 10.945 -12.114 -10.344 1.00 90.69 95 ARG A C 1
ATOM 777 O O . ARG A 1 95 ? 11.401 -11.155 -9.745 1.00 90.69 95 ARG A O 1
ATOM 784 N N . ARG A 1 96 ? 11.738 -13.027 -10.907 1.00 95.06 96 ARG A N 1
ATOM 785 C CA . ARG A 1 96 ? 13.213 -12.911 -10.940 1.00 95.06 96 ARG A CA 1
ATOM 786 C C . ARG A 1 96 ? 13.718 -11.918 -11.996 1.00 95.06 96 ARG A C 1
ATOM 788 O O . ARG A 1 96 ? 14.911 -11.669 -12.070 1.00 95.06 96 ARG A O 1
ATOM 795 N N . ASP A 1 97 ? 12.810 -11.405 -12.819 1.00 95.31 97 ASP A N 1
ATOM 796 C CA . ASP A 1 97 ? 13.033 -10.492 -13.940 1.00 95.31 97 ASP A CA 1
ATOM 797 C C . ASP A 1 97 ? 13.058 -9.007 -13.541 1.00 95.31 97 ASP A C 1
ATOM 799 O O . ASP A 1 97 ? 13.361 -8.157 -14.374 1.00 95.31 97 ASP A O 1
ATOM 803 N N . ILE A 1 98 ? 12.740 -8.683 -12.285 1.00 95.69 98 ILE A N 1
ATOM 804 C CA . ILE A 1 98 ? 12.724 -7.305 -11.776 1.00 95.69 98 ILE A CA 1
ATOM 805 C C . ILE A 1 98 ? 13.960 -7.017 -10.919 1.00 95.69 98 ILE A C 1
ATOM 807 O O . ILE A 1 98 ? 14.657 -7.918 -10.464 1.00 95.69 98 ILE A O 1
ATOM 811 N N . GLU A 1 99 ? 14.212 -5.742 -10.648 1.00 96.62 99 GLU A N 1
ATOM 812 C CA . GLU A 1 99 ? 15.258 -5.313 -9.717 1.00 96.62 99 GLU A CA 1
ATOM 813 C C . GLU A 1 99 ? 14.649 -4.992 -8.355 1.00 96.62 99 GLU A C 1
ATOM 815 O O . GLU A 1 99 ? 13.575 -4.393 -8.282 1.00 96.62 99 GLU A O 1
ATOM 820 N N . ARG A 1 100 ? 15.344 -5.338 -7.265 1.00 96.69 100 ARG A N 1
ATOM 821 C CA . ARG A 1 100 ? 14.955 -4.886 -5.922 1.00 96.69 100 ARG A CA 1
ATOM 822 C C . ARG A 1 100 ? 15.109 -3.358 -5.830 1.00 96.69 100 ARG A C 1
ATOM 824 O O . ARG A 1 100 ? 16.147 -2.850 -6.261 1.00 96.69 100 ARG A O 1
ATOM 831 N N . PRO A 1 101 ? 14.151 -2.624 -5.233 1.00 97.94 101 PRO A N 1
ATOM 832 C CA . PRO A 1 101 ? 14.319 -1.199 -4.972 1.00 97.94 101 PRO A CA 1
ATOM 833 C C . PRO A 1 101 ? 15.580 -0.922 -4.1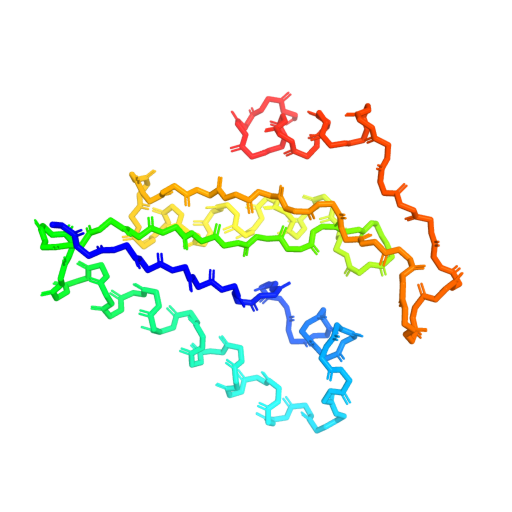50 1.00 97.94 101 PRO A C 1
ATOM 835 O O . PRO A 1 101 ? 15.856 -1.589 -3.152 1.00 97.94 101 PRO A O 1
ATOM 838 N N . SER A 1 102 ? 16.352 0.084 -4.556 1.00 97.81 102 SER A N 1
ATOM 839 C CA . SER A 1 102 ? 17.522 0.512 -3.780 1.00 97.81 102 SER A CA 1
ATOM 840 C C . SER A 1 102 ? 17.102 1.294 -2.526 1.00 97.81 102 SER A C 1
ATOM 842 O O . SER A 1 102 ? 16.052 1.942 -2.540 1.00 97.81 102 SER A O 1
ATOM 844 N N . PRO A 1 103 ? 17.939 1.375 -1.474 1.00 97.81 103 PRO A N 1
ATOM 845 C CA . PRO A 1 103 ? 17.661 2.239 -0.323 1.00 97.81 103 PRO A CA 1
ATOM 846 C C . PRO A 1 103 ? 17.384 3.701 -0.712 1.00 97.81 103 PRO A C 1
ATOM 848 O O . PRO A 1 103 ? 16.482 4.335 -0.171 1.00 97.81 103 PRO A O 1
ATOM 851 N N . LYS A 1 104 ? 18.103 4.230 -1.714 1.00 98.00 104 LYS A N 1
ATOM 852 C CA . LYS A 1 104 ? 17.881 5.584 -2.250 1.00 98.00 104 LYS A CA 1
ATOM 853 C C . LYS A 1 104 ? 16.491 5.737 -2.871 1.00 98.00 104 LYS A C 1
ATOM 855 O O . LYS A 1 104 ? 15.885 6.797 -2.753 1.00 98.00 104 LYS A O 1
ATOM 860 N N . GLU A 1 105 ? 16.001 4.706 -3.550 1.00 97.81 105 GLU A N 1
ATOM 861 C CA . GLU A 1 105 ? 14.652 4.683 -4.117 1.00 97.81 105 GLU A CA 1
ATOM 862 C C . GLU A 1 105 ? 13.587 4.608 -3.019 1.00 97.81 105 GLU A C 1
ATOM 864 O O . GLU A 1 105 ? 12.642 5.391 -3.040 1.00 97.81 105 GLU A O 1
ATOM 869 N N . MET A 1 106 ? 13.790 3.769 -2.001 1.00 98.12 106 MET A N 1
ATOM 870 C CA . MET A 1 106 ? 12.881 3.676 -0.853 1.00 98.12 106 MET A CA 1
ATOM 871 C C . MET A 1 106 ? 12.796 4.992 -0.067 1.00 98.12 106 MET A C 1
ATOM 873 O O . MET A 1 106 ? 11.717 5.384 0.371 1.00 98.12 106 MET A O 1
ATOM 877 N N . LEU A 1 107 ? 13.898 5.741 0.042 1.00 97.94 107 LEU A N 1
ATOM 878 C CA . LEU A 1 107 ? 13.877 7.092 0.612 1.00 97.94 107 LEU A CA 1
ATOM 879 C C . LEU A 1 107 ? 13.047 8.078 -0.224 1.00 97.94 107 LEU A C 1
ATOM 881 O O . LEU A 1 107 ? 12.441 8.980 0.346 1.00 97.94 107 LEU A O 1
ATOM 885 N N . LYS A 1 108 ? 12.983 7.924 -1.554 1.00 98.06 108 LYS A N 1
ATOM 886 C CA . LYS A 1 108 ? 12.079 8.737 -2.389 1.00 98.06 108 LYS A CA 1
ATOM 887 C C . LYS A 1 108 ? 10.621 8.387 -2.117 1.00 98.06 108 LYS A C 1
ATOM 889 O O . LYS A 1 108 ? 9.816 9.293 -1.956 1.00 98.06 108 LYS A O 1
ATOM 894 N N . VAL A 1 109 ? 10.300 7.098 -2.013 1.00 98.44 109 VAL A N 1
ATOM 895 C CA . VAL A 1 109 ? 8.954 6.626 -1.645 1.00 98.44 109 VAL A CA 1
ATOM 896 C C . VAL A 1 109 ? 8.525 7.198 -0.293 1.00 98.44 109 VAL A C 1
ATOM 898 O O . VAL A 1 109 ? 7.424 7.728 -0.180 1.00 98.44 109 VAL A O 1
ATOM 901 N N . LYS A 1 110 ? 9.419 7.179 0.703 1.00 97.88 110 LYS A N 1
ATOM 902 C CA . LYS A 1 110 ? 9.181 7.814 2.006 1.00 97.88 110 LYS A CA 1
ATOM 903 C C . LYS A 1 110 ? 8.846 9.302 1.864 1.00 97.88 110 LYS A C 1
ATOM 905 O O . LYS A 1 110 ? 7.838 9.737 2.400 1.00 97.88 110 LYS A O 1
ATOM 910 N N . LYS A 1 111 ? 9.642 10.062 1.104 1.00 98.19 111 LYS A N 1
ATOM 911 C CA . LYS A 1 111 ? 9.391 11.496 0.878 1.00 98.19 111 LYS A CA 1
ATOM 912 C C . LYS A 1 111 ? 8.031 11.763 0.236 1.00 98.19 111 LYS A C 1
ATOM 914 O O . LYS A 1 111 ? 7.366 12.705 0.646 1.00 98.19 111 LYS A O 1
ATOM 919 N N . VAL A 1 112 ? 7.618 10.940 -0.735 1.00 98.12 112 VAL A N 1
ATOM 920 C CA . VAL A 1 112 ? 6.289 11.049 -1.366 1.00 98.12 112 VAL A CA 1
ATOM 921 C C . VAL A 1 112 ? 5.185 10.889 -0.321 1.00 98.12 112 VAL A C 1
ATOM 923 O O . VAL A 1 112 ? 4.274 11.706 -0.269 1.00 98.12 112 VAL A O 1
ATOM 926 N N . LEU A 1 113 ? 5.288 9.875 0.541 1.00 97.25 113 LEU A N 1
ATOM 927 C CA . LEU A 1 113 ? 4.299 9.611 1.593 1.00 97.25 113 LEU A CA 1
ATOM 928 C C . LEU A 1 113 ? 4.288 10.677 2.699 1.00 97.25 113 LEU A C 1
ATOM 930 O O . LEU A 1 113 ? 3.261 10.885 3.329 1.00 97.25 113 LEU A O 1
ATOM 934 N N . GLU A 1 114 ? 5.410 11.363 2.922 1.00 95.56 114 GLU A N 1
ATOM 935 C CA . GLU A 1 114 ? 5.523 12.483 3.867 1.00 95.56 114 GLU A CA 1
ATOM 936 C C . GLU A 1 114 ? 5.144 13.844 3.249 1.00 95.56 114 GLU A C 1
ATOM 938 O O . GLU A 1 114 ? 5.271 14.865 3.921 1.00 95.56 114 GLU A O 1
ATOM 943 N N . GLY A 1 115 ? 4.720 13.888 1.979 1.00 91.44 115 GLY A N 1
ATOM 944 C CA . GLY A 1 115 ? 4.361 15.134 1.289 1.00 91.44 115 GLY A CA 1
ATOM 945 C C . GLY A 1 115 ? 5.549 16.065 1.008 1.00 91.44 115 GLY A C 1
ATOM 946 O O . GLY A 1 115 ? 5.380 17.276 0.916 1.00 91.44 115 GLY A O 1
ATOM 947 N N . GLN A 1 116 ? 6.765 15.521 0.902 1.00 80.75 116 GLN A N 1
ATOM 948 C CA . GLN A 1 116 ? 8.017 16.273 0.723 1.00 80.75 116 GLN A CA 1
ATOM 949 C C . GLN A 1 116 ? 8.505 16.316 -0.740 1.00 80.75 116 GLN A C 1
ATOM 951 O O . GLN A 1 116 ? 9.715 16.417 -0.978 1.00 80.75 116 GLN A O 1
ATOM 956 N N . VAL A 1 117 ? 7.607 16.152 -1.718 1.00 62.78 117 VAL A N 1
ATOM 957 C CA . VAL A 1 117 ? 7.935 16.016 -3.153 1.00 62.78 117 VAL A CA 1
ATOM 958 C C . VAL A 1 117 ? 7.070 16.933 -3.995 1.00 62.78 117 VAL A C 1
ATOM 960 O O . VAL A 1 117 ? 5.863 17.018 -3.690 1.00 62.78 117 VAL A O 1
#

Sequence (117 aa):
MTNIGIEPKGVRPETFMKITAVRDRKLAERYLETSWNAVKYLVDNYGEKIFLRVGLPYNKVFITLEEVARFGEKLASIDPDVQLCVLDYFPTFRRRDIERPSPKEMLKVKKVLEGQV

Radius of gyration: 14.41 Å; chains: 1; bounding box: 33×33×37 Å